Protein AF-A0A7J6T341-F1 (afdb_monomer)

Secondary structure (DSSP, 8-state):
---TTHHHHHHHHHHTT----EEEEE----SSSS-HHHHHHHHHHHHHT--EE-TTS-EE---EEEEEEEETTTTTEEEEEEEEE-HHHHHHHHTT-B-HHHHHH-TT-EEBPPPPTT--PPPPEETTEE-SEE-GGGGEEEE-----SS---S-----S--

Structure (mmCIF, N/CA/C/O ba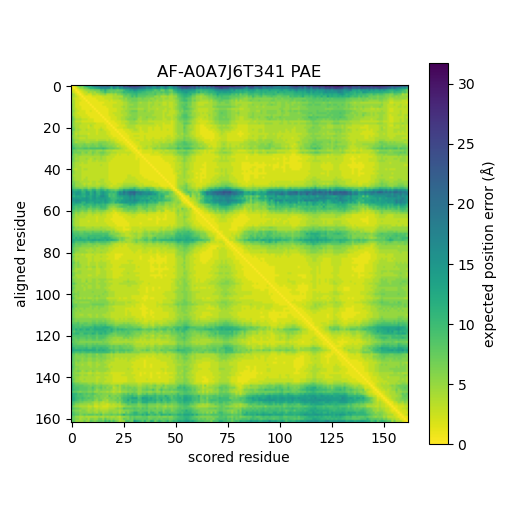ckbone):
data_AF-A0A7J6T341-F1
#
_entry.id   AF-A0A7J6T341-F1
#
loop_
_atom_site.group_PDB
_atom_site.id
_atom_site.type_symbol
_atom_site.label_atom_id
_atom_site.label_alt_id
_atom_site.label_comp_id
_atom_site.label_asym_id
_atom_site.label_entity_id
_atom_site.label_seq_id
_atom_site.pdbx_PDB_ins_code
_atom_site.Cartn_x
_atom_site.Cartn_y
_atom_site.Cartn_z
_atom_site.occupancy
_atom_site.B_iso_or_equiv
_atom_site.auth_seq_id
_atom_site.auth_comp_id
_atom_site.auth_asym_id
_atom_site.auth_atom_id
_atom_site.pdbx_PDB_model_num
ATOM 1 N N . MET A 1 1 ? -13.123 -8.511 -8.054 1.00 41.12 1 MET A N 1
ATOM 2 C CA . MET A 1 1 ? -13.299 -9.065 -9.412 1.00 41.12 1 MET A CA 1
ATOM 3 C C . MET A 1 1 ? -11.907 -9.214 -10.002 1.00 41.12 1 MET A C 1
ATOM 5 O O . MET A 1 1 ? -11.154 -8.255 -9.923 1.00 41.12 1 MET A O 1
ATOM 9 N N . VAL A 1 2 ? -11.514 -10.411 -10.439 1.00 62.75 2 VAL A N 1
ATOM 10 C CA . VAL A 1 2 ? -10.172 -10.654 -11.001 1.00 62.75 2 VAL A CA 1
ATOM 11 C C . VAL A 1 2 ? -10.205 -10.251 -12.472 1.00 62.75 2 VAL A C 1
ATOM 13 O O . VAL A 1 2 ? -11.113 -10.674 -13.184 1.00 62.75 2 VAL A O 1
ATOM 16 N N . ASP A 1 3 ? -9.269 -9.410 -12.911 1.00 76.56 3 ASP A N 1
ATOM 17 C CA . ASP A 1 3 ? -9.198 -8.967 -14.305 1.00 76.56 3 ASP A CA 1
ATOM 18 C C . ASP A 1 3 ? -8.944 -10.186 -15.228 1.00 76.56 3 ASP A C 1
ATOM 20 O O . ASP A 1 3 ? -7.945 -10.895 -15.055 1.00 76.56 3 ASP A O 1
ATOM 24 N N . PRO A 1 4 ? -9.840 -10.469 -16.196 1.00 82.06 4 PRO A N 1
ATOM 25 C CA . PRO A 1 4 ? -9.726 -11.632 -17.076 1.00 82.06 4 PRO A CA 1
ATOM 26 C C . PRO A 1 4 ? -8.481 -11.589 -17.976 1.00 82.06 4 PRO A C 1
ATOM 28 O O . PRO A 1 4 ? -8.058 -12.625 -18.494 1.00 82.06 4 PRO A O 1
ATOM 31 N N . ALA A 1 5 ? -7.868 -10.418 -18.168 1.00 87.06 5 ALA A N 1
ATOM 32 C CA . ALA A 1 5 ? -6.633 -10.273 -18.925 1.00 87.06 5 ALA A CA 1
ATOM 33 C C . ALA A 1 5 ? -5.395 -10.751 -18.152 1.00 87.06 5 ALA A C 1
ATOM 35 O O . ALA A 1 5 ? -4.375 -11.042 -18.784 1.00 87.06 5 ALA A O 1
ATOM 36 N N . LEU A 1 6 ? -5.465 -10.900 -16.822 1.00 84.69 6 LEU A N 1
ATOM 37 C CA . LEU A 1 6 ? -4.294 -11.217 -15.994 1.00 84.69 6 LEU A CA 1
ATOM 38 C C . LEU A 1 6 ? -3.607 -12.515 -16.410 1.00 84.69 6 LEU A C 1
ATOM 40 O O . LEU A 1 6 ? -2.385 -12.541 -16.491 1.00 84.69 6 LEU A O 1
ATOM 44 N N . ALA A 1 7 ? -4.360 -13.560 -16.763 1.00 86.69 7 ALA A N 1
ATOM 45 C CA . ALA A 1 7 ? -3.772 -14.821 -17.218 1.00 86.69 7 ALA A CA 1
ATOM 46 C C . ALA A 1 7 ? -2.955 -14.651 -18.513 1.00 86.69 7 ALA A C 1
ATOM 48 O O . ALA A 1 7 ? -1.887 -15.244 -18.673 1.00 86.69 7 ALA A O 1
ATOM 49 N N . LYS A 1 8 ? -3.434 -13.806 -19.437 1.00 92.38 8 LYS A N 1
ATOM 50 C CA . LYS A 1 8 ? -2.723 -13.501 -20.688 1.00 92.38 8 LYS A CA 1
ATOM 51 C C . LYS A 1 8 ? -1.479 -12.656 -20.419 1.00 92.38 8 LYS A C 1
ATOM 53 O O . LYS A 1 8 ? -0.428 -12.930 -20.992 1.00 92.38 8 LYS A O 1
ATOM 58 N N . ILE A 1 9 ? -1.587 -11.663 -19.537 1.00 91.44 9 ILE A N 1
ATOM 59 C CA . ILE A 1 9 ? -0.467 -10.799 -19.142 1.00 91.44 9 ILE A CA 1
ATOM 60 C C . ILE A 1 9 ? 0.616 -11.626 -18.440 1.00 91.44 9 ILE A C 1
ATOM 62 O O . ILE A 1 9 ? 1.785 -11.515 -18.797 1.00 91.44 9 ILE A O 1
ATOM 66 N N . ASP A 1 10 ? 0.240 -12.511 -17.515 1.00 88.19 10 ASP A N 1
ATOM 67 C CA . ASP A 1 10 ? 1.163 -13.393 -16.792 1.00 88.19 10 ASP A CA 1
ATOM 68 C C . ASP A 1 10 ? 1.926 -14.320 -17.750 1.00 88.19 10 ASP A C 1
ATOM 70 O O . ASP A 1 10 ? 3.139 -14.485 -17.610 1.00 88.19 10 ASP A O 1
ATOM 74 N N . ALA A 1 11 ? 1.264 -14.848 -18.786 1.00 91.19 11 ALA A N 1
ATOM 75 C CA . ALA A 1 11 ? 1.922 -15.652 -19.815 1.00 91.19 11 ALA A CA 1
ATOM 76 C C . ALA A 1 11 ? 2.958 -14.853 -20.629 1.00 91.19 11 ALA A C 1
ATOM 78 O O . ALA A 1 11 ? 4.022 -15.379 -20.966 1.00 91.19 11 ALA A O 1
ATOM 79 N N . VAL A 1 12 ? 2.674 -13.584 -20.945 1.00 93.81 12 VAL A N 1
ATOM 80 C CA . VAL A 1 12 ? 3.625 -12.698 -21.639 1.00 93.81 12 VAL A CA 1
ATOM 81 C C . VAL A 1 12 ? 4.793 -12.329 -20.723 1.00 93.81 12 VAL A C 1
ATOM 83 O O . VAL A 1 12 ? 5.944 -12.439 -21.142 1.00 93.81 12 VAL A O 1
ATOM 86 N N . MET A 1 13 ? 4.520 -11.949 -19.471 1.00 92.00 13 MET A N 1
ATOM 87 C CA . MET A 1 13 ? 5.553 -11.613 -18.484 1.00 92.00 13 MET A CA 1
ATOM 88 C C . MET A 1 13 ? 6.512 -12.784 -18.256 1.00 92.00 13 MET A C 1
ATOM 90 O O . MET A 1 13 ? 7.723 -12.588 -18.328 1.00 92.00 13 MET A O 1
ATOM 94 N N . ALA A 1 14 ? 5.988 -14.004 -18.093 1.00 90.25 14 ALA A N 1
ATOM 95 C CA . ALA A 1 14 ? 6.799 -15.205 -17.905 1.00 90.25 14 ALA A CA 1
ATOM 96 C C . ALA A 1 14 ? 7.763 -15.451 -19.079 1.00 90.25 14 ALA A C 1
ATOM 98 O O . ALA A 1 14 ? 8.934 -15.755 -18.862 1.00 90.25 14 ALA A O 1
ATOM 99 N N . LYS A 1 15 ? 7.311 -15.251 -20.327 1.00 94.44 15 LYS A N 1
ATOM 100 C CA . LYS A 1 15 ? 8.169 -15.376 -21.521 1.00 94.44 15 LYS A CA 1
ATOM 101 C C . LYS A 1 15 ? 9.264 -14.312 -21.596 1.00 94.44 15 LYS A C 1
ATOM 103 O O . LYS A 1 15 ? 10.308 -14.564 -22.189 1.00 94.44 15 LYS A O 1
ATOM 108 N N . LEU A 1 16 ? 9.026 -13.136 -21.020 1.00 93.88 16 LEU A N 1
ATOM 109 C CA . LEU A 1 16 ? 9.996 -12.043 -20.952 1.00 93.88 16 LEU A CA 1
ATOM 110 C C . LEU A 1 16 ? 10.897 -12.115 -19.707 1.00 93.88 16 LEU A C 1
ATOM 112 O O . LEU A 1 16 ? 11.754 -11.252 -19.539 1.00 93.88 16 LEU A O 1
ATOM 116 N N . GLY A 1 17 ? 10.711 -13.116 -18.836 1.00 91.81 17 GLY A N 1
ATOM 117 C CA . GLY A 1 17 ? 11.433 -13.220 -17.564 1.00 91.81 17 GLY A CA 1
ATOM 118 C C . GLY A 1 17 ? 11.058 -12.125 -16.561 1.00 91.81 17 GLY A C 1
ATOM 119 O O . GLY A 1 17 ? 11.873 -11.758 -15.719 1.00 91.81 17 GLY A O 1
ATOM 120 N N . LEU A 1 18 ? 9.848 -11.571 -16.673 1.00 91.56 18 LEU A N 1
ATOM 121 C CA . LEU A 1 18 ? 9.328 -10.520 -15.803 1.00 91.56 18 LEU A CA 1
ATOM 122 C C . LEU A 1 18 ? 8.365 -11.090 -14.765 1.00 91.56 18 LEU A C 1
ATOM 124 O O . LEU A 1 18 ? 7.702 -12.104 -14.986 1.00 91.56 18 LEU A O 1
ATOM 128 N N . GLU A 1 19 ? 8.235 -10.376 -13.653 1.00 87.94 19 GLU A N 1
ATOM 129 C CA . GLU A 1 19 ? 7.252 -10.654 -12.611 1.00 87.94 19 GLU A CA 1
ATOM 130 C C . GLU A 1 19 ? 6.515 -9.371 -12.212 1.00 87.94 19 GLU A C 1
ATOM 132 O O . GLU A 1 19 ? 7.001 -8.256 -12.418 1.00 87.94 19 GLU A O 1
ATOM 137 N N . ARG A 1 20 ? 5.321 -9.525 -11.635 1.00 88.44 20 ARG A N 1
ATOM 138 C CA . ARG A 1 20 ? 4.567 -8.401 -11.079 1.00 88.44 20 ARG A CA 1
ATOM 139 C C . ARG A 1 20 ? 5.163 -8.035 -9.724 1.00 88.44 20 ARG A C 1
ATOM 141 O O . ARG A 1 20 ? 5.019 -8.792 -8.772 1.00 88.44 20 ARG A O 1
ATOM 148 N N . VAL A 1 21 ? 5.804 -6.873 -9.655 1.00 91.00 21 VAL A N 1
ATOM 149 C CA . VAL A 1 21 ? 6.506 -6.393 -8.449 1.00 91.00 21 VAL A CA 1
ATOM 150 C C . VAL A 1 21 ? 5.712 -5.373 -7.637 1.00 91.00 21 VAL A C 1
ATOM 152 O O . VAL A 1 21 ? 6.128 -5.006 -6.548 1.00 91.00 21 VAL A O 1
ATOM 155 N N . GLY A 1 22 ? 4.588 -4.883 -8.154 1.00 93.69 22 GLY A N 1
ATOM 156 C CA . GLY A 1 22 ? 3.850 -3.817 -7.495 1.00 93.69 22 GLY A CA 1
ATOM 157 C C . GLY A 1 22 ? 2.694 -3.272 -8.317 1.00 93.69 22 GLY A C 1
ATOM 158 O O . GLY A 1 22 ? 2.387 -3.779 -9.403 1.00 93.69 22 GLY A O 1
ATOM 159 N N . CYS A 1 23 ? 2.086 -2.209 -7.805 1.00 94.56 23 CYS A N 1
ATOM 160 C CA . CYS A 1 23 ? 1.161 -1.355 -8.536 1.00 94.56 23 CYS A CA 1
ATOM 161 C C . CYS A 1 23 ? 1.593 0.111 -8.452 1.00 94.56 23 CYS A C 1
ATOM 163 O O . CYS A 1 23 ? 2.352 0.518 -7.573 1.00 94.56 23 CYS A O 1
ATOM 165 N N . ILE A 1 24 ? 1.107 0.900 -9.406 1.00 96.00 24 ILE A N 1
ATOM 166 C CA . ILE A 1 24 ? 1.274 2.347 -9.425 1.00 96.00 24 ILE A CA 1
ATOM 167 C C . ILE A 1 24 ? -0.097 2.989 -9.599 1.00 96.00 24 ILE A C 1
ATOM 169 O O . ILE A 1 24 ? -0.893 2.538 -10.425 1.00 96.00 24 ILE A O 1
ATOM 173 N N . MET A 1 25 ? -0.370 4.025 -8.819 1.00 95.62 25 MET A N 1
ATOM 174 C CA . MET A 1 25 ? -1.600 4.806 -8.889 1.00 95.62 25 MET A CA 1
ATOM 175 C C . MET A 1 25 ? -1.291 6.299 -8.843 1.00 95.62 25 MET A C 1
ATOM 177 O O . MET A 1 25 ? -0.232 6.721 -8.381 1.00 95.62 25 MET A O 1
ATOM 181 N N . THR A 1 26 ? -2.217 7.101 -9.350 1.00 95.38 26 THR A N 1
ATOM 182 C CA . THR A 1 26 ? -2.127 8.562 -9.328 1.00 95.38 26 THR A CA 1
ATOM 183 C C . THR A 1 26 ? -3.113 9.122 -8.320 1.00 95.38 26 THR A C 1
ATOM 185 O O . THR A 1 26 ? -4.246 8.649 -8.258 1.00 95.38 26 THR A O 1
ATOM 188 N N . SER A 1 27 ? -2.719 10.168 -7.603 1.00 93.94 27 SER A N 1
ATOM 189 C CA . SER A 1 27 ? -3.600 10.900 -6.696 1.00 93.94 27 SER A CA 1
ATOM 190 C C . SER A 1 27 ? -3.566 12.396 -6.990 1.00 93.94 27 SER A C 1
ATOM 192 O O . SER A 1 27 ? -2.554 12.933 -7.441 1.00 93.94 27 SER A O 1
ATOM 194 N N . LEU A 1 28 ? -4.670 13.077 -6.681 1.00 92.19 28 LEU A N 1
ATOM 195 C CA . LEU A 1 28 ? -4.682 14.529 -6.518 1.00 92.19 28 LEU A CA 1
ATOM 196 C C . LEU A 1 28 ? -3.864 14.939 -5.273 1.00 92.19 28 LEU A C 1
ATOM 198 O O . LEU A 1 28 ? -3.581 14.079 -4.426 1.00 92.19 28 LEU A O 1
ATOM 202 N N . PRO A 1 29 ? -3.477 16.225 -5.155 1.00 90.06 29 PRO A N 1
ATOM 203 C CA . PRO A 1 29 ? -2.849 16.752 -3.946 1.00 90.06 29 PRO A CA 1
ATOM 204 C C . PRO A 1 29 ? -3.713 16.487 -2.708 1.00 90.06 29 PRO A C 1
ATOM 206 O O . PRO A 1 29 ? -4.934 16.642 -2.750 1.00 90.06 29 PRO A O 1
ATOM 209 N N . ARG A 1 30 ? -3.066 16.040 -1.630 1.00 90.88 30 ARG A N 1
ATOM 210 C CA . ARG A 1 30 ? -3.683 15.683 -0.347 1.00 90.88 30 ARG A CA 1
ATOM 211 C C . ARG A 1 30 ? -2.636 15.708 0.767 1.00 90.88 30 ARG A C 1
ATOM 213 O O . ARG A 1 30 ? -1.441 15.554 0.494 1.00 90.88 30 ARG A O 1
ATOM 220 N N . ASP A 1 31 ? -3.110 15.870 1.993 1.00 89.62 31 ASP A N 1
ATOM 221 C CA . ASP A 1 31 ? -2.338 16.065 3.225 1.00 89.62 31 ASP A CA 1
ATOM 222 C C . ASP A 1 31 ? -1.875 14.765 3.903 1.00 89.62 31 ASP A C 1
ATOM 224 O O . ASP A 1 31 ? -1.065 14.813 4.821 1.00 89.62 31 ASP A O 1
ATOM 228 N N . TYR A 1 32 ? -2.319 13.606 3.416 1.00 91.00 32 TYR A N 1
ATOM 229 C CA . TYR A 1 32 ? -1.862 12.286 3.859 1.00 91.00 32 TYR A CA 1
ATOM 230 C C . TYR A 1 32 ? -1.044 11.561 2.776 1.00 91.00 32 TYR A C 1
ATOM 232 O O . TYR A 1 32 ? -1.165 11.819 1.570 1.00 91.00 32 TYR A O 1
ATOM 240 N N . GLU A 1 33 ? -0.176 10.636 3.186 1.00 89.06 33 GLU A N 1
ATOM 241 C CA . GLU A 1 33 ? 0.693 9.904 2.258 1.00 89.06 33 GLU A CA 1
ATOM 242 C C . GLU A 1 33 ? -0.096 8.830 1.492 1.00 89.06 33 GLU A C 1
ATOM 244 O O . GLU A 1 33 ? -0.259 8.919 0.266 1.00 89.06 33 GLU A O 1
ATOM 249 N N . MET A 1 34 ? -0.671 7.871 2.217 1.00 94.44 34 MET A N 1
ATOM 250 C CA . MET A 1 34 ? -1.554 6.825 1.699 1.00 94.44 34 MET A CA 1
ATOM 251 C C . MET A 1 34 ? -2.845 6.807 2.518 1.00 94.44 34 MET A C 1
ATOM 253 O O . MET A 1 34 ? -2.801 6.834 3.743 1.00 94.44 34 MET A O 1
ATOM 257 N N . SER A 1 35 ? -4.002 6.780 1.852 1.00 95.94 35 SER A N 1
ATOM 258 C CA . SER A 1 35 ? -5.270 6.631 2.572 1.00 95.94 35 SER A CA 1
ATOM 259 C C . SER A 1 35 ? -5.371 5.246 3.200 1.00 95.94 35 SER A C 1
ATOM 261 O O . SER A 1 35 ? -4.863 4.259 2.667 1.00 95.94 35 SER A O 1
ATOM 263 N N . SER A 1 36 ? -6.118 5.143 4.287 1.00 97.00 36 SER A N 1
ATOM 264 C CA . SER A 1 36 ? -6.445 3.879 4.943 1.00 97.00 36 SER A CA 1
ATOM 265 C C . SER A 1 36 ? -7.109 2.865 3.988 1.00 97.00 36 SER A C 1
ATOM 267 O O . SER A 1 36 ? -6.788 1.677 4.021 1.00 97.00 36 SER A O 1
ATOM 269 N N . GLY A 1 37 ? -7.960 3.314 3.059 1.00 96.31 37 GLY A N 1
ATOM 270 C CA . GLY A 1 37 ? -8.534 2.465 2.008 1.00 96.31 37 GLY A CA 1
ATOM 271 C C . GLY A 1 37 ? -7.495 1.934 1.009 1.00 96.31 37 GLY A C 1
ATOM 272 O O . GLY A 1 37 ? -7.511 0.748 0.668 1.00 96.31 37 GLY A O 1
ATOM 273 N N . GLU A 1 38 ? -6.567 2.784 0.561 1.00 96.31 38 GLU A N 1
ATOM 274 C CA . GLU A 1 38 ? -5.445 2.371 -0.297 1.00 96.31 38 GLU A CA 1
ATOM 275 C C . GLU A 1 38 ? -4.496 1.416 0.432 1.00 96.31 38 GLU A C 1
ATOM 277 O O . GLU A 1 38 ? -4.041 0.448 -0.174 1.00 96.31 38 GLU A O 1
ATOM 282 N N . LEU A 1 39 ? -4.251 1.635 1.728 1.00 97.00 39 LEU A N 1
ATOM 283 C CA . LEU A 1 39 ? -3.477 0.740 2.586 1.00 97.00 39 LEU A CA 1
ATOM 284 C C . LEU A 1 39 ? -4.106 -0.658 2.622 1.00 97.00 39 LEU A C 1
ATOM 286 O O . LEU A 1 39 ? -3.422 -1.638 2.329 1.00 97.00 39 LEU A O 1
ATOM 290 N N . LEU A 1 40 ? -5.410 -0.769 2.908 1.00 96.94 40 LEU A N 1
ATOM 291 C CA . LEU A 1 40 ? -6.086 -2.072 2.932 1.00 96.94 40 LEU A CA 1
ATOM 292 C C . LEU A 1 40 ? -6.098 -2.739 1.549 1.00 96.94 40 LEU A C 1
ATOM 294 O O . LEU A 1 40 ? -5.938 -3.958 1.438 1.00 96.94 40 LEU A O 1
ATOM 298 N N . ALA A 1 41 ? -6.254 -1.959 0.476 1.00 95.19 41 ALA A N 1
ATOM 299 C CA . ALA A 1 41 ? -6.149 -2.474 -0.885 1.00 95.19 41 ALA A CA 1
ATOM 300 C C . ALA A 1 41 ? -4.728 -2.978 -1.200 1.00 95.19 41 ALA A C 1
ATOM 302 O O . ALA A 1 41 ? -4.579 -4.045 -1.801 1.00 95.19 41 ALA A O 1
ATOM 303 N N . SER A 1 42 ? -3.697 -2.250 -0.762 1.00 95.56 42 SER A N 1
ATOM 304 C CA . SER A 1 42 ? -2.287 -2.620 -0.899 1.00 95.56 42 SER A CA 1
ATOM 305 C C . SER A 1 42 ? -1.978 -3.908 -0.140 1.00 95.56 42 SER A C 1
ATOM 307 O O . SER A 1 42 ? -1.475 -4.847 -0.751 1.00 95.56 42 SER A O 1
ATOM 309 N N . ALA A 1 43 ? -2.362 -4.004 1.137 1.00 95.62 43 ALA A N 1
ATOM 310 C CA . ALA A 1 43 ? -2.181 -5.204 1.957 1.00 95.62 43 ALA A CA 1
ATOM 311 C C . ALA A 1 43 ? -2.848 -6.432 1.313 1.00 95.62 43 ALA A C 1
ATOM 313 O O . ALA A 1 43 ? -2.257 -7.506 1.204 1.00 95.62 43 ALA A O 1
ATOM 314 N N . ARG A 1 44 ? -4.062 -6.266 0.771 1.00 94.19 44 ARG A N 1
ATOM 315 C CA . ARG A 1 44 ? -4.752 -7.340 0.044 1.00 94.19 44 ARG A CA 1
ATOM 316 C C . ARG A 1 44 ? -3.986 -7.796 -1.199 1.00 94.19 44 ARG A C 1
ATOM 318 O O . ARG A 1 44 ? -3.955 -8.992 -1.490 1.00 94.19 44 ARG A O 1
ATOM 325 N N . LEU A 1 45 ? -3.418 -6.861 -1.962 1.00 92.62 45 LEU A N 1
ATOM 326 C CA . LEU A 1 45 ? -2.624 -7.173 -3.153 1.00 92.62 45 LEU A CA 1
ATOM 327 C C . LEU A 1 45 ? -1.298 -7.840 -2.792 1.00 92.62 45 LEU A C 1
ATOM 329 O O . LEU A 1 45 ? -0.925 -8.810 -3.452 1.00 92.62 45 LEU A O 1
ATOM 333 N N . GLN A 1 46 ? -0.623 -7.357 -1.747 1.00 92.94 46 GLN A N 1
ATOM 334 C CA . GLN A 1 46 ? 0.606 -7.956 -1.242 1.00 92.94 46 GLN A CA 1
ATOM 335 C C . GLN A 1 46 ? 0.379 -9.409 -0.843 1.00 92.94 46 GLN A C 1
ATOM 337 O O . GLN A 1 46 ? 1.120 -10.273 -1.321 1.00 92.94 46 GLN A O 1
ATOM 342 N N . LYS A 1 47 ? -0.706 -9.684 -0.111 1.00 90.25 47 LYS A N 1
ATOM 343 C CA . LYS A 1 47 ? -1.073 -11.039 0.294 1.00 90.25 47 LYS A CA 1
ATOM 344 C C . LYS A 1 47 ? -1.434 -11.938 -0.885 1.00 90.25 47 LYS A C 1
ATOM 346 O O . LYS A 1 47 ? -0.997 -13.080 -0.973 1.00 90.25 47 LYS A O 1
ATOM 351 N N . LEU A 1 48 ? -2.218 -11.425 -1.835 1.00 88.06 48 LEU A N 1
ATOM 352 C CA . LEU A 1 48 ? -2.632 -12.180 -3.024 1.00 88.06 48 LEU A CA 1
ATOM 353 C C . LEU A 1 48 ? -1.446 -12.578 -3.920 1.00 88.06 48 LEU A C 1
ATOM 355 O O . LEU A 1 48 ? -1.519 -13.566 -4.652 1.00 88.06 48 LEU A O 1
ATOM 359 N N . LEU A 1 49 ? -0.381 -11.778 -3.914 1.00 85.56 49 LEU A N 1
ATOM 360 C CA . LEU A 1 49 ? 0.790 -11.938 -4.778 1.00 85.56 49 LEU A CA 1
ATOM 361 C C . LEU A 1 49 ? 2.030 -12.409 -4.011 1.00 85.56 49 LEU A C 1
ATOM 363 O O . LEU A 1 49 ? 3.142 -12.379 -4.541 1.00 85.56 49 LEU A O 1
ATOM 367 N N . GLU A 1 50 ? 1.827 -12.894 -2.793 1.00 84.44 50 GLU A N 1
ATOM 368 C CA . GLU A 1 50 ? 2.827 -13.550 -1.975 1.00 84.44 50 GLU A CA 1
ATOM 369 C C . GLU A 1 50 ? 3.260 -14.865 -2.649 1.00 84.44 50 GLU A C 1
ATOM 371 O O . GLU A 1 50 ? 2.512 -15.836 -2.730 1.00 84.44 50 GLU A O 1
ATOM 376 N N . ARG A 1 51 ? 4.458 -14.870 -3.245 1.00 69.69 51 ARG A N 1
ATOM 377 C CA . ARG A 1 51 ? 4.958 -15.998 -4.060 1.00 69.69 51 ARG A CA 1
ATOM 378 C C . ARG A 1 51 ? 6.273 -16.585 -3.567 1.00 69.69 51 ARG A C 1
ATOM 380 O O . ARG A 1 51 ? 6.727 -17.580 -4.126 1.00 69.69 51 ARG A O 1
ATOM 387 N N . ARG A 1 52 ? 6.936 -15.947 -2.601 1.00 65.75 52 ARG A N 1
ATOM 388 C CA . ARG A 1 52 ? 8.279 -16.340 -2.169 1.00 65.75 52 ARG A CA 1
ATOM 389 C C . ARG A 1 52 ? 8.273 -16.688 -0.695 1.00 65.75 52 ARG A C 1
ATOM 391 O O . ARG A 1 52 ? 7.914 -15.860 0.136 1.00 65.75 52 ARG A O 1
ATOM 398 N N . GLU A 1 53 ? 8.744 -17.889 -0.401 1.00 65.19 53 GLU A N 1
ATOM 399 C CA . GLU A 1 53 ? 9.180 -18.241 0.940 1.00 65.19 53 GLU A CA 1
ATOM 400 C C . GLU A 1 53 ? 10.459 -17.454 1.238 1.00 65.19 53 GLU A C 1
ATOM 402 O O . GLU A 1 53 ? 11.438 -17.473 0.482 1.00 65.19 53 GLU A O 1
ATOM 407 N N . HIS A 1 54 ? 10.425 -16.691 2.323 1.00 71.06 54 HIS A N 1
ATOM 408 C CA . HIS A 1 54 ? 11.612 -16.132 2.937 1.00 71.06 54 HIS A CA 1
ATOM 409 C C . HIS A 1 54 ? 12.540 -17.268 3.390 1.00 71.06 54 HIS A C 1
ATOM 411 O O . HIS A 1 54 ? 12.100 -18.398 3.591 1.00 71.06 54 HIS A O 1
ATOM 417 N N . TYR A 1 55 ? 13.821 -16.983 3.645 1.00 69.00 55 TYR A N 1
ATOM 418 C CA . TYR A 1 55 ? 14.750 -18.009 4.148 1.00 69.00 55 TYR A CA 1
ATOM 419 C C . TYR A 1 55 ? 14.329 -18.590 5.512 1.00 69.00 55 TYR A C 1
ATOM 421 O O . TYR A 1 55 ? 14.832 -19.630 5.924 1.00 69.00 55 TYR A O 1
ATOM 429 N N . THR A 1 56 ? 13.414 -17.919 6.218 1.00 74.06 56 THR A N 1
ATOM 430 C CA . THR A 1 56 ? 12.803 -18.380 7.471 1.00 74.06 56 THR A CA 1
ATOM 431 C C . THR A 1 56 ? 11.631 -19.347 7.261 1.00 74.06 56 THR A C 1
ATOM 433 O O . THR A 1 56 ? 11.056 -19.801 8.244 1.00 74.06 56 THR A O 1
ATOM 436 N N . GLY A 1 57 ? 11.251 -19.646 6.015 1.00 75.50 57 GLY A N 1
ATOM 437 C CA . GLY A 1 57 ? 10.105 -20.494 5.668 1.00 75.50 57 GLY A CA 1
ATOM 438 C C . GLY A 1 57 ? 8.751 -19.780 5.724 1.00 75.50 57 GLY A C 1
ATOM 439 O O . GLY A 1 57 ? 7.742 -20.355 5.329 1.00 75.50 57 GLY A O 1
ATOM 440 N N . TYR A 1 58 ? 8.716 -18.524 6.174 1.00 76.31 58 TYR A N 1
ATOM 441 C CA . TYR A 1 58 ? 7.503 -17.713 6.130 1.00 76.31 58 TYR A CA 1
ATOM 442 C C . TYR A 1 58 ? 7.320 -17.121 4.735 1.00 76.31 58 TYR A C 1
ATOM 444 O O . TYR A 1 58 ? 8.289 -16.607 4.161 1.00 76.31 58 TYR A O 1
ATOM 452 N N . PRO A 1 59 ? 6.110 -17.174 4.169 1.00 78.56 59 PRO A N 1
ATOM 453 C CA . PRO A 1 59 ? 5.839 -16.436 2.957 1.00 78.56 59 PRO A CA 1
ATOM 454 C C . PRO A 1 59 ? 5.899 -14.937 3.307 1.00 78.56 59 PRO A C 1
ATOM 456 O O . PRO A 1 59 ? 5.483 -14.530 4.391 1.00 78.56 59 PRO A O 1
ATOM 459 N N . VAL A 1 60 ? 6.555 -14.151 2.450 1.00 81.06 60 VAL A N 1
ATOM 460 C CA . VAL A 1 60 ? 6.629 -12.689 2.586 1.00 81.06 60 VAL A CA 1
ATOM 461 C C . VAL A 1 60 ? 6.449 -12.042 1.223 1.00 81.06 60 VAL A C 1
ATOM 463 O O . VAL A 1 60 ? 7.018 -12.484 0.212 1.00 81.06 60 VAL A O 1
ATOM 466 N N . SER A 1 61 ? 5.667 -10.968 1.179 1.00 87.88 61 SER A N 1
ATOM 467 C CA . SER A 1 61 ? 5.445 -10.229 -0.055 1.00 87.88 61 SER A CA 1
ATOM 468 C C . SER A 1 61 ? 6.589 -9.258 -0.342 1.00 87.88 61 SER A C 1
ATOM 470 O O . SER A 1 61 ? 7.138 -8.608 0.542 1.00 87.88 61 SER A O 1
ATOM 472 N N . LYS A 1 62 ? 6.949 -9.129 -1.622 1.00 88.38 62 LYS A N 1
ATOM 473 C CA . LYS A 1 62 ? 7.845 -8.068 -2.126 1.00 88.38 62 LYS A CA 1
ATOM 474 C C . LYS A 1 62 ? 7.085 -7.021 -2.932 1.00 88.38 62 LYS A C 1
ATOM 476 O O . LYS A 1 62 ? 7.691 -6.245 -3.667 1.00 88.38 62 LYS A O 1
ATOM 481 N N . PHE A 1 63 ? 5.760 -7.076 -2.875 1.00 93.38 63 PHE A N 1
ATOM 482 C CA . PHE A 1 63 ? 4.909 -6.224 -3.675 1.00 93.38 63 PHE A CA 1
ATOM 483 C C . PHE A 1 63 ? 4.898 -4.810 -3.089 1.00 93.38 63 PHE A C 1
ATOM 485 O O . PHE A 1 63 ? 4.662 -4.635 -1.895 1.00 93.38 63 PHE A O 1
ATOM 492 N N . VAL A 1 64 ? 5.169 -3.818 -3.936 1.00 95.62 64 VAL A N 1
ATOM 493 C CA . VAL A 1 64 ? 5.204 -2.399 -3.557 1.00 95.62 64 VAL A CA 1
ATOM 494 C C . VAL A 1 64 ? 4.050 -1.625 -4.182 1.00 95.62 64 VAL A C 1
ATOM 496 O O . VAL A 1 64 ? 3.603 -1.928 -5.290 1.00 95.62 64 VAL A O 1
ATOM 499 N N . THR A 1 65 ? 3.612 -0.576 -3.502 1.00 97.25 65 THR A N 1
ATOM 500 C CA . THR A 1 65 ? 2.598 0.351 -3.996 1.00 97.25 65 THR A CA 1
ATOM 501 C C . THR A 1 65 ? 3.223 1.725 -4.180 1.00 97.25 65 THR A C 1
ATOM 503 O O . THR A 1 65 ? 3.695 2.338 -3.226 1.00 97.25 65 THR A O 1
ATOM 506 N N . ALA A 1 66 ? 3.233 2.216 -5.418 1.00 97.06 66 ALA A N 1
ATOM 507 C CA . ALA A 1 66 ? 3.709 3.550 -5.757 1.00 97.06 66 ALA A CA 1
ATOM 508 C C . ALA A 1 66 ? 2.531 4.509 -5.970 1.00 97.06 66 ALA A C 1
ATOM 510 O O . ALA A 1 66 ? 1.611 4.219 -6.737 1.00 97.06 66 ALA A O 1
ATOM 511 N N . ILE A 1 67 ? 2.580 5.673 -5.332 1.00 96.00 67 ILE A N 1
ATOM 512 C CA . ILE A 1 67 ? 1.608 6.752 -5.501 1.00 96.00 67 ILE A CA 1
ATOM 513 C C . ILE A 1 67 ? 2.322 7.935 -6.140 1.00 96.00 67 ILE A C 1
ATOM 515 O O . ILE A 1 67 ? 3.306 8.438 -5.602 1.00 96.00 67 ILE A O 1
ATOM 519 N N . VAL A 1 68 ? 1.816 8.384 -7.284 1.00 95.44 68 VAL A N 1
ATOM 520 C CA . VAL A 1 68 ? 2.294 9.591 -7.961 1.00 95.44 68 VAL A CA 1
ATOM 521 C C . VAL A 1 68 ? 1.317 10.725 -7.681 1.00 95.44 68 VAL A C 1
ATOM 523 O O . VAL A 1 68 ? 0.143 10.629 -8.047 1.00 95.44 68 VAL A O 1
ATOM 526 N N . LYS A 1 69 ? 1.791 11.801 -7.048 1.00 93.81 69 LYS A N 1
ATOM 527 C CA . LYS A 1 69 ? 0.993 13.004 -6.765 1.00 93.81 69 LYS A CA 1
ATOM 528 C C . LYS A 1 69 ? 1.747 14.281 -7.155 1.00 93.81 69 LYS A C 1
ATOM 530 O O . LYS A 1 69 ? 2.975 14.255 -7.219 1.00 93.81 69 LYS A O 1
ATOM 535 N N . PRO A 1 70 ? 1.059 15.398 -7.440 1.00 93.75 70 PRO A N 1
ATOM 536 C CA . PRO A 1 70 ? 1.725 16.678 -7.660 1.00 93.75 70 PRO A CA 1
ATOM 537 C C . PRO A 1 70 ? 2.362 17.169 -6.355 1.00 93.75 70 PRO A C 1
ATOM 539 O O . PRO A 1 70 ? 1.708 17.162 -5.313 1.00 93.75 70 PRO A O 1
ATOM 542 N N . ASN A 1 71 ? 3.616 17.613 -6.412 1.00 90.06 71 ASN A N 1
ATOM 543 C CA . ASN A 1 71 ? 4.304 18.241 -5.290 1.00 90.06 71 ASN A CA 1
ATOM 544 C C . ASN A 1 71 ? 4.103 19.763 -5.350 1.00 90.06 71 ASN A C 1
ATOM 546 O O . ASN A 1 71 ? 4.562 20.424 -6.286 1.00 90.06 71 ASN A O 1
ATOM 550 N N . GLU A 1 72 ? 3.411 20.314 -4.353 1.00 87.62 72 GLU A N 1
ATOM 551 C CA . GLU A 1 72 ? 3.077 21.742 -4.288 1.00 87.62 72 GLU A CA 1
ATOM 552 C C . GLU A 1 72 ? 4.317 22.632 -4.113 1.00 87.62 72 GLU A C 1
ATOM 554 O O . GLU A 1 72 ? 4.416 23.681 -4.750 1.00 87.62 72 GLU A O 1
ATOM 559 N N . GLU A 1 73 ? 5.318 22.178 -3.354 1.00 88.06 73 GLU A N 1
ATOM 560 C CA . GLU A 1 73 ? 6.590 22.891 -3.160 1.00 88.06 73 GLU A CA 1
ATOM 561 C C . GLU A 1 73 ? 7.411 22.981 -4.457 1.00 88.06 73 GLU A C 1
ATOM 563 O O . GLU A 1 73 ? 8.156 23.937 -4.676 1.00 88.06 73 GLU A O 1
ATOM 568 N N . LYS A 1 74 ? 7.249 22.004 -5.357 1.00 88.44 74 LYS A N 1
ATOM 569 C CA . LYS A 1 74 ? 7.926 21.918 -6.661 1.00 88.44 74 LYS A CA 1
ATOM 570 C C . LYS A 1 74 ? 7.015 22.325 -7.821 1.00 88.44 74 LYS A C 1
ATOM 572 O O . LYS A 1 74 ? 7.133 21.772 -8.913 1.00 88.44 74 LYS A O 1
ATOM 577 N N . GLN A 1 75 ? 6.116 23.289 -7.610 1.00 89.75 75 GLN A N 1
ATOM 578 C CA . GLN A 1 75 ? 5.246 23.852 -8.658 1.00 89.75 75 GLN A CA 1
ATOM 579 C C . GLN A 1 75 ? 4.388 22.796 -9.385 1.00 89.75 75 GLN A C 1
ATOM 581 O O . GLN A 1 75 ? 4.180 22.866 -10.596 1.00 89.75 75 GLN A O 1
ATOM 586 N N . GLY A 1 76 ? 3.912 21.783 -8.659 1.00 89.19 76 GLY A N 1
ATOM 587 C CA . GLY A 1 76 ? 3.077 20.714 -9.206 1.00 89.19 76 GLY A CA 1
ATOM 588 C C . GLY A 1 76 ? 3.841 19.642 -9.987 1.00 89.19 76 GLY A C 1
ATOM 589 O O . GLY A 1 76 ? 3.213 18.825 -10.661 1.00 89.19 76 GLY A O 1
ATOM 590 N N . GLN A 1 77 ? 5.178 19.608 -9.913 1.00 91.69 77 GLN A N 1
ATOM 591 C CA . GLN A 1 77 ? 5.952 18.506 -10.489 1.00 91.69 77 GLN A CA 1
ATOM 592 C C . GLN A 1 77 ? 5.532 17.162 -9.870 1.00 91.69 77 GLN A C 1
ATOM 594 O O . GLN A 1 77 ? 5.258 17.104 -8.670 1.00 91.69 77 GLN A O 1
ATOM 599 N N . PRO A 1 78 ? 5.483 16.074 -10.659 1.00 92.38 78 PRO A N 1
ATOM 600 C CA . PRO A 1 78 ? 5.091 14.771 -10.146 1.00 92.38 78 PRO A CA 1
ATOM 601 C C . PRO A 1 78 ? 6.136 14.249 -9.160 1.00 92.38 78 PRO A C 1
ATOM 603 O O . PRO A 1 78 ? 7.320 14.140 -9.480 1.00 92.38 78 PRO A O 1
ATOM 606 N N . GLU A 1 79 ? 5.674 13.878 -7.977 1.00 92.62 79 GLU A N 1
ATOM 607 C CA . GLU A 1 79 ? 6.446 13.199 -6.951 1.00 92.62 79 GLU A CA 1
ATOM 608 C C . GLU A 1 79 ? 5.922 11.780 -6.782 1.00 92.62 79 GLU A C 1
ATOM 610 O O . GLU A 1 79 ? 4.713 11.541 -6.762 1.00 92.62 79 GLU A O 1
ATOM 615 N N . THR A 1 80 ? 6.853 10.832 -6.705 1.00 94.06 80 THR A N 1
ATOM 616 C CA . THR A 1 80 ? 6.545 9.422 -6.475 1.00 94.06 80 THR A CA 1
ATOM 617 C C . THR A 1 80 ? 6.838 9.105 -5.022 1.00 94.06 80 THR A C 1
ATOM 619 O O . THR A 1 80 ? 7.911 9.419 -4.524 1.00 94.06 80 THR A O 1
ATOM 622 N N . MET A 1 81 ? 5.882 8.480 -4.349 1.00 93.75 81 MET A N 1
ATOM 623 C CA . MET A 1 81 ? 6.063 7.916 -3.018 1.00 93.75 81 MET A CA 1
ATOM 624 C C . MET A 1 81 ? 5.843 6.414 -3.117 1.00 93.75 81 MET A C 1
ATOM 626 O O . MET A 1 81 ? 4.866 5.983 -3.732 1.00 93.75 81 MET A O 1
ATOM 630 N N . VAL A 1 82 ? 6.732 5.618 -2.533 1.00 96.94 82 VAL A N 1
ATOM 631 C CA . VAL A 1 82 ? 6.639 4.157 -2.593 1.00 96.94 82 VAL A CA 1
ATOM 632 C C . VAL A 1 82 ? 6.490 3.593 -1.190 1.00 96.94 82 VAL A C 1
ATOM 634 O O . VAL A 1 82 ? 7.242 3.932 -0.278 1.00 96.94 82 VAL A O 1
ATOM 637 N N . TRP A 1 83 ? 5.501 2.721 -1.042 1.00 97.06 83 TRP A N 1
ATOM 638 C CA . TRP A 1 83 ? 5.059 2.172 0.228 1.00 97.06 83 TRP A CA 1
ATOM 639 C C . TRP A 1 83 ? 4.858 0.664 0.132 1.00 97.06 83 TRP A C 1
ATOM 641 O O . TRP A 1 83 ? 4.577 0.113 -0.935 1.00 97.06 83 TRP A O 1
ATOM 651 N N . MET A 1 84 ? 4.958 0.007 1.276 1.00 96.94 84 MET A N 1
ATOM 652 C CA . MET A 1 84 ? 4.463 -1.342 1.522 1.00 96.94 84 MET A CA 1
ATOM 653 C C . MET A 1 84 ? 3.505 -1.277 2.710 1.00 96.94 84 MET A C 1
ATOM 655 O O . MET A 1 84 ? 3.736 -0.486 3.628 1.00 96.94 84 MET A O 1
ATOM 659 N N . ALA A 1 85 ? 2.448 -2.094 2.715 1.00 96.62 85 ALA A N 1
ATOM 660 C CA . ALA A 1 85 ? 1.765 -2.358 3.975 1.00 96.62 85 ALA A CA 1
ATOM 661 C C . ALA A 1 85 ? 2.670 -3.261 4.819 1.00 96.62 85 ALA A C 1
ATOM 663 O O . ALA A 1 85 ? 3.438 -4.065 4.280 1.00 96.62 85 ALA A O 1
ATOM 664 N N . SER A 1 86 ? 2.623 -3.081 6.133 1.00 95.75 86 SER A N 1
ATOM 665 C CA . SER A 1 86 ? 3.370 -3.918 7.061 1.00 95.75 86 SER A CA 1
ATOM 666 C C . SER A 1 86 ? 2.789 -5.333 7.124 1.00 95.75 86 SER A C 1
ATOM 668 O O . SER A 1 86 ? 1.593 -5.541 6.908 1.00 95.75 86 SER A O 1
ATOM 670 N N . ASP A 1 87 ? 3.613 -6.299 7.530 1.00 92.75 87 ASP A N 1
ATOM 671 C CA . ASP A 1 87 ? 3.160 -7.673 7.792 1.00 92.75 87 ASP A CA 1
ATOM 672 C C . ASP A 1 87 ? 2.019 -7.704 8.829 1.00 92.75 87 ASP A C 1
ATOM 674 O O . ASP A 1 87 ? 1.114 -8.535 8.760 1.00 92.75 87 ASP A O 1
ATOM 678 N N . GLN A 1 88 ? 2.018 -6.752 9.772 1.00 94.06 88 GLN A N 1
ATOM 679 C CA . GLN A 1 88 ? 0.932 -6.574 10.734 1.00 94.06 88 GLN A CA 1
ATOM 680 C C . GLN A 1 88 ? -0.372 -6.154 10.047 1.00 94.06 88 GLN A C 1
ATOM 682 O O . GLN A 1 88 ? -1.425 -6.692 10.378 1.00 94.06 88 GLN A O 1
ATOM 687 N N . ALA A 1 89 ? -0.319 -5.238 9.078 1.00 95.56 89 ALA A N 1
ATOM 688 C CA . ALA A 1 89 ? -1.491 -4.836 8.306 1.00 95.56 89 ALA A CA 1
ATOM 689 C C . ALA A 1 89 ? -2.082 -6.023 7.535 1.00 95.56 89 ALA A C 1
ATOM 691 O O . ALA A 1 89 ? -3.297 -6.218 7.534 1.00 95.56 89 ALA A O 1
ATOM 692 N N . GLU A 1 90 ? -1.221 -6.833 6.911 1.00 94.12 90 GLU A N 1
ATOM 693 C CA . GLU A 1 90 ? -1.632 -8.048 6.206 1.00 94.12 90 GLU A CA 1
ATOM 694 C C . GLU A 1 90 ? -2.282 -9.063 7.152 1.00 94.12 90 GLU A C 1
ATOM 696 O O . GLU A 1 90 ? -3.368 -9.560 6.850 1.00 94.12 90 GLU A O 1
ATOM 701 N N . GLY A 1 91 ? -1.667 -9.326 8.310 1.00 92.50 91 GLY A N 1
ATOM 702 C CA . GLY A 1 91 ? -2.205 -10.238 9.321 1.00 92.50 91 GLY A CA 1
ATOM 703 C C . GLY A 1 91 ? -3.558 -9.776 9.865 1.00 92.50 91 GLY A C 1
ATOM 704 O O . GLY A 1 91 ? -4.532 -10.522 9.822 1.00 92.50 91 GLY A O 1
ATOM 705 N N . MET A 1 92 ? -3.662 -8.509 10.279 1.00 95.44 92 MET A N 1
ATOM 706 C CA . MET A 1 92 ? -4.917 -7.929 10.773 1.00 95.44 92 MET A CA 1
ATOM 707 C C . MET A 1 92 ? -6.025 -7.953 9.709 1.00 95.44 92 MET A C 1
ATOM 709 O O . MET A 1 92 ? -7.191 -8.187 10.030 1.00 95.44 92 MET A O 1
ATOM 713 N N . LEU A 1 93 ? -5.680 -7.732 8.435 1.00 94.88 93 LEU A N 1
ATOM 714 C CA . LEU A 1 93 ? -6.633 -7.816 7.331 1.00 94.88 93 LEU A CA 1
ATOM 715 C C . LEU A 1 93 ? -7.082 -9.260 7.078 1.00 94.88 93 LEU A C 1
ATOM 717 O O . LEU A 1 93 ? -8.268 -9.489 6.837 1.00 94.88 93 LEU A O 1
ATOM 721 N N . GLN A 1 94 ? -6.158 -10.221 7.130 1.00 92.38 94 GLN A N 1
ATOM 722 C CA . GLN A 1 94 ? -6.440 -11.646 6.951 1.00 92.38 94 GLN A CA 1
ATOM 723 C C . GLN A 1 94 ? -7.358 -12.188 8.053 1.00 92.38 94 GLN A C 1
ATOM 725 O O . GLN A 1 94 ? -8.296 -12.926 7.751 1.00 92.38 94 GLN A O 1
ATOM 730 N N . ASP A 1 95 ? -7.130 -11.764 9.293 1.00 92.94 95 ASP A N 1
ATOM 731 C CA . ASP A 1 95 ? -7.944 -12.125 10.458 1.00 92.94 95 ASP A CA 1
ATOM 732 C C . ASP A 1 95 ? -9.254 -11.310 10.534 1.00 92.94 95 ASP A C 1
ATOM 734 O O . ASP A 1 95 ? -10.103 -11.523 11.402 1.00 92.94 95 ASP A O 1
ATOM 738 N N . GLY A 1 96 ? -9.453 -10.381 9.593 1.00 94.12 96 GLY A N 1
ATOM 739 C CA . GLY A 1 96 ? -10.685 -9.623 9.434 1.00 94.12 96 GLY A CA 1
ATOM 740 C C . GLY A 1 96 ? -10.922 -8.588 10.529 1.00 94.12 96 GLY A C 1
ATOM 741 O O . GLY A 1 96 ? -12.076 -8.327 10.841 1.00 94.12 96 GLY A O 1
ATOM 742 N N . LEU A 1 97 ? -9.881 -7.999 11.126 1.00 96.06 97 LEU A N 1
ATOM 743 C CA . LEU A 1 97 ? -10.016 -7.040 12.237 1.00 96.06 97 LEU A CA 1
ATOM 744 C C . LEU A 1 97 ? -10.563 -5.671 11.806 1.00 96.06 97 LEU A C 1
ATOM 746 O O . LEU A 1 97 ? -11.076 -4.923 12.635 1.00 96.06 97 LEU A O 1
ATOM 750 N N . PHE A 1 98 ? -10.454 -5.325 10.525 1.00 97.06 98 PHE A N 1
ATOM 751 C CA . PHE A 1 98 ? -10.847 -4.012 10.022 1.00 97.06 98 PHE A CA 1
ATOM 752 C C . PHE A 1 98 ? -12.324 -3.946 9.628 1.00 97.06 98 PHE A C 1
ATOM 754 O O . PHE A 1 98 ? -12.841 -4.825 8.934 1.00 97.06 98 PHE A O 1
ATOM 761 N N . ASP A 1 99 ? -12.980 -2.833 9.953 1.00 97.25 99 ASP A N 1
ATOM 762 C CA . ASP A 1 99 ? -14.191 -2.408 9.258 1.00 97.25 99 ASP A CA 1
ATOM 763 C C . ASP A 1 99 ? -13.778 -1.831 7.899 1.00 97.25 99 ASP A C 1
ATOM 765 O O . ASP A 1 99 ? -13.483 -0.643 7.753 1.00 97.25 99 ASP A O 1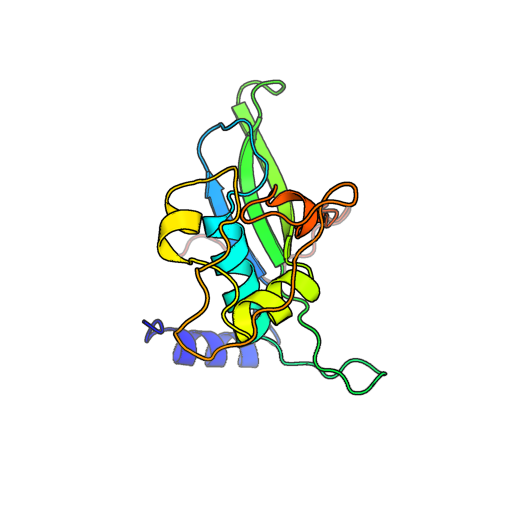
ATOM 769 N N . VAL A 1 100 ? -13.710 -2.701 6.890 1.00 95.50 100 VAL A N 1
ATOM 770 C CA . VAL A 1 100 ? -13.238 -2.350 5.541 1.00 95.50 100 VAL A CA 1
ATOM 771 C C . VAL A 1 100 ? -14.078 -1.235 4.911 1.00 95.50 100 VAL A C 1
ATOM 773 O O . VAL A 1 100 ? -13.544 -0.434 4.146 1.00 95.50 100 VAL A O 1
ATOM 776 N N . LYS A 1 101 ? -15.381 -1.164 5.223 1.00 95.62 101 LYS A N 1
ATOM 777 C CA . LYS A 1 101 ? -16.268 -0.138 4.663 1.00 95.62 101 LYS A CA 1
ATOM 778 C C . LYS A 1 101 ? -15.979 1.217 5.286 1.00 95.62 101 LYS A C 1
ATOM 780 O O . LYS A 1 101 ? -15.642 2.139 4.553 1.00 95.62 101 LYS A O 1
ATOM 785 N N . LYS A 1 102 ? -16.036 1.314 6.620 1.00 96.56 102 LYS A N 1
ATOM 786 C CA . LYS A 1 102 ? -15.750 2.582 7.304 1.00 96.56 102 LYS A CA 1
ATOM 787 C C . LYS A 1 102 ? -14.328 3.050 7.023 1.00 96.56 102 LYS A C 1
ATOM 789 O O . LYS A 1 102 ? -14.133 4.217 6.726 1.00 96.56 102 LYS A O 1
ATOM 794 N N . THR A 1 103 ? -13.360 2.130 7.014 1.00 96.56 103 THR A N 1
ATOM 795 C CA . THR A 1 103 ? -11.966 2.453 6.686 1.00 96.56 103 THR A CA 1
ATOM 796 C C . THR A 1 103 ? -11.846 3.084 5.297 1.00 96.56 103 THR A C 1
ATOM 798 O O . THR A 1 103 ? -11.181 4.100 5.144 1.00 96.56 103 THR A O 1
ATOM 801 N N . ALA A 1 104 ? -12.531 2.548 4.281 1.00 94.12 104 ALA A N 1
ATOM 802 C CA . ALA A 1 104 ? -12.512 3.135 2.939 1.00 94.12 104 ALA A CA 1
ATOM 803 C C . ALA A 1 104 ? -13.156 4.536 2.869 1.00 94.12 104 ALA A C 1
ATOM 805 O O . ALA A 1 104 ? -12.817 5.317 1.981 1.00 94.12 104 ALA A O 1
ATOM 806 N N . GLU A 1 105 ? -14.063 4.855 3.793 1.00 95.56 105 GLU A N 1
ATOM 807 C CA . GLU A 1 105 ? -14.744 6.152 3.901 1.00 95.56 105 GLU A CA 1
ATOM 808 C C . GLU A 1 105 ? -13.980 7.163 4.778 1.00 95.56 105 GLU A C 1
ATOM 810 O O . GLU A 1 105 ? -14.265 8.359 4.713 1.00 95.56 105 GLU A O 1
ATOM 815 N N . THR A 1 106 ? -12.985 6.718 5.558 1.00 95.31 106 THR A N 1
ATOM 816 C CA . THR A 1 106 ? -12.178 7.557 6.461 1.00 95.31 106 THR A CA 1
ATOM 817 C C . THR A 1 106 ? -10.692 7.547 6.077 1.00 95.31 106 THR A C 1
ATOM 819 O O . THR A 1 106 ? -9.909 6.840 6.709 1.00 95.31 106 THR A O 1
ATOM 822 N N . PRO A 1 107 ? -10.243 8.351 5.089 1.00 95.25 107 PRO A N 1
ATOM 823 C CA . PRO A 1 107 ? -8.893 8.251 4.521 1.00 95.25 107 PRO A CA 1
ATOM 824 C C . PRO A 1 107 ? -7.736 8.333 5.524 1.00 95.25 107 PRO A C 1
ATOM 826 O O . PRO A 1 107 ? -6.700 7.721 5.300 1.00 95.25 107 PRO A O 1
ATOM 829 N N . THR A 1 108 ? -7.903 9.066 6.624 1.00 96.75 108 THR A N 1
ATOM 830 C CA . THR A 1 108 ? -6.863 9.313 7.638 1.00 96.75 108 THR A CA 1
ATOM 831 C C . THR A 1 108 ? -6.999 8.433 8.883 1.00 96.75 108 THR A C 1
ATOM 833 O O . THR A 1 108 ? -6.256 8.606 9.847 1.00 96.75 108 THR A O 1
ATOM 836 N N . ARG A 1 109 ? -7.952 7.491 8.898 1.00 97.12 109 ARG A N 1
ATOM 837 C CA . ARG A 1 109 ? -8.184 6.579 10.025 1.00 97.12 109 ARG A CA 1
ATOM 838 C C . ARG A 1 109 ? -8.471 5.165 9.549 1.00 97.12 109 ARG A C 1
ATOM 840 O O . ARG A 1 109 ? -9.308 4.942 8.675 1.00 97.12 109 ARG A O 1
ATOM 847 N N . VAL A 1 110 ? -7.801 4.202 10.164 1.00 97.25 110 VAL A N 1
ATOM 848 C CA . VAL A 1 110 ? -8.153 2.786 10.079 1.00 97.25 110 VAL A CA 1
ATOM 849 C C . VAL A 1 110 ? -9.190 2.491 11.152 1.00 97.25 110 VAL A C 1
ATOM 851 O O . VAL A 1 110 ? -9.009 2.883 12.302 1.00 97.25 110 VAL A O 1
ATOM 854 N N . GLN A 1 111 ? -10.271 1.815 10.771 1.00 97.94 111 GLN A N 1
ATOM 855 C CA . GLN A 1 111 ? -11.393 1.499 11.652 1.00 97.94 111 GLN A CA 1
ATOM 856 C C . GLN A 1 111 ? -11.370 0.008 11.977 1.00 97.94 111 GLN A C 1
ATOM 858 O O . GLN A 1 111 ? -11.343 -0.826 11.067 1.00 97.94 111 GLN A O 1
ATOM 863 N N . LEU A 1 112 ? -11.392 -0.345 13.260 1.00 97.06 112 LEU A N 1
ATOM 864 C CA . LEU A 1 112 ? -11.613 -1.722 13.692 1.00 97.06 112 LEU A CA 1
ATOM 865 C C . LEU A 1 112 ? -13.106 -2.037 13.629 1.00 97.06 112 LEU A C 1
ATOM 867 O O . LEU A 1 112 ? -13.954 -1.169 13.846 1.00 97.06 112 LEU A O 1
ATOM 871 N N . ARG A 1 113 ? -13.441 -3.280 13.289 1.00 96.50 113 ARG A N 1
ATOM 872 C CA . ARG A 1 113 ? -14.838 -3.716 13.330 1.00 96.50 113 ARG A CA 1
ATOM 873 C C . ARG A 1 113 ? -15.273 -3.991 14.761 1.00 96.50 113 ARG A C 1
ATOM 875 O O . ARG A 1 113 ? -14.459 -4.280 15.630 1.00 96.50 113 ARG A O 1
ATOM 882 N N . GLU A 1 114 ? -16.581 -3.998 14.958 1.00 94.38 114 GLU A N 1
ATOM 883 C CA . GLU A 1 114 ? -17.157 -4.504 16.195 1.00 94.38 114 GLU A CA 1
ATOM 884 C C . GLU A 1 114 ? -17.027 -6.039 16.262 1.00 94.38 114 GLU A C 1
ATOM 886 O O . GLU A 1 114 ? -17.126 -6.721 15.226 1.00 94.38 114 GLU A O 1
ATOM 891 N N . PRO A 1 115 ? -16.824 -6.604 17.464 1.00 94.00 115 PRO A N 1
ATOM 892 C CA . PRO A 1 115 ? -16.862 -8.042 17.669 1.00 94.00 115 PRO A CA 1
ATOM 893 C C . PRO A 1 115 ? -18.268 -8.593 17.396 1.00 94.00 115 PRO A C 1
ATOM 895 O O . PRO A 1 115 ? -19.286 -7.981 17.731 1.00 94.00 115 PRO A O 1
ATOM 898 N N . PHE A 1 116 ? -18.339 -9.785 16.810 1.00 92.62 116 PHE A N 1
ATOM 899 C CA . PHE A 1 116 ? -19.582 -10.539 16.720 1.00 92.62 116 PHE A CA 1
ATOM 900 C C . PHE A 1 116 ? -19.988 -11.082 18.095 1.00 92.62 116 PHE A C 1
ATOM 902 O O . PHE A 1 116 ? -19.199 -11.160 19.038 1.00 92.62 116 PHE A O 1
ATOM 909 N N . ASN A 1 117 ? -21.249 -11.496 18.218 1.00 93.62 117 ASN A N 1
ATOM 910 C CA . ASN A 1 117 ? -21.725 -12.089 19.460 1.00 93.62 117 ASN A CA 1
ATOM 911 C C . ASN A 1 117 ? -20.923 -13.367 19.774 1.00 93.62 117 ASN A C 1
ATOM 913 O O . ASN A 1 117 ? -20.814 -14.241 18.916 1.00 93.62 117 ASN A O 1
ATOM 917 N N . GLN A 1 118 ? -20.397 -13.470 20.998 1.00 92.56 118 GLN A N 1
ATOM 918 C CA . GLN A 1 118 ? -19.512 -14.555 21.459 1.00 92.56 118 GLN A CA 1
ATOM 919 C C . GLN A 1 118 ? -18.135 -14.631 20.775 1.00 92.56 118 GLN A C 1
ATOM 921 O O . GLN A 1 118 ? -17.439 -15.637 20.905 1.00 92.56 118 GLN A O 1
ATOM 926 N N . GLU A 1 119 ? -17.710 -13.580 20.080 1.00 93.12 119 GLU A N 1
ATOM 927 C CA . GLU A 1 119 ? -16.353 -13.483 19.557 1.00 93.12 119 GLU A CA 1
ATOM 928 C C . GLU A 1 119 ? -15.406 -12.831 20.571 1.00 93.12 119 GLU A C 1
ATOM 930 O O . GLU A 1 119 ? -15.759 -11.852 21.226 1.00 93.12 119 GLU A O 1
ATOM 935 N N . MET A 1 120 ? -14.178 -13.345 20.671 1.00 88.50 120 MET A N 1
ATOM 936 C CA . MET A 1 120 ? -13.091 -12.645 21.355 1.00 88.50 120 MET A CA 1
ATOM 937 C C . MET A 1 120 ? -12.238 -11.903 20.332 1.00 88.50 120 MET A C 1
ATOM 939 O O . MET A 1 120 ? -11.518 -12.526 19.554 1.00 88.50 120 MET A O 1
ATOM 943 N N . MET A 1 121 ? -12.315 -10.575 20.356 1.00 92.62 121 MET A N 1
ATOM 944 C CA . MET A 1 121 ? -11.493 -9.708 19.520 1.00 92.62 121 MET A CA 1
ATOM 945 C C . MET A 1 121 ? -10.249 -9.262 20.300 1.00 92.62 121 MET A C 1
ATOM 947 O O . MET A 1 121 ? -10.382 -8.857 21.457 1.00 92.62 121 MET A O 1
ATOM 951 N N . PRO A 1 122 ? -9.038 -9.367 19.724 1.00 92.38 122 PRO A N 1
ATOM 952 C CA . PRO A 1 122 ? -7.837 -8.904 20.403 1.00 92.38 122 PRO A CA 1
ATOM 953 C C . PRO A 1 122 ? -7.854 -7.372 20.541 1.00 92.38 122 PRO A C 1
ATOM 955 O O . PRO A 1 122 ? -8.209 -6.688 19.576 1.00 92.38 122 PRO A O 1
ATOM 958 N N . PRO A 1 123 ? -7.434 -6.821 21.695 1.00 93.00 123 PRO A N 1
ATOM 959 C CA . PRO A 1 123 ? -7.350 -5.380 21.871 1.00 93.00 123 PRO A CA 1
ATOM 960 C C . PRO A 1 123 ? -6.212 -4.812 21.020 1.00 93.00 123 PRO A C 1
ATOM 962 O O . PRO A 1 123 ? -5.108 -5.365 20.976 1.00 93.00 123 PRO A O 1
ATOM 965 N N . VAL A 1 124 ? -6.458 -3.669 20.387 1.00 94.75 124 VAL A N 1
ATOM 966 C CA . VAL A 1 124 ? -5.414 -2.864 19.742 1.00 94.75 124 VAL A CA 1
ATOM 967 C C . VAL A 1 124 ? -5.109 -1.690 20.654 1.00 94.75 124 VAL A C 1
ATOM 969 O O . VAL A 1 124 ? -6.004 -0.941 21.034 1.00 94.75 124 VAL A O 1
ATOM 972 N N . LEU A 1 125 ? -3.840 -1.544 21.033 1.00 94.44 125 LEU A N 1
ATOM 973 C CA . LEU A 1 125 ? -3.411 -0.532 21.992 1.00 94.44 125 LEU A CA 1
ATOM 974 C C . LEU A 1 125 ? -2.688 0.619 21.292 1.00 94.44 125 LEU A C 1
ATOM 976 O O . LEU A 1 125 ? -1.750 0.406 20.527 1.00 94.44 125 LEU A O 1
ATOM 980 N N . ALA A 1 126 ? -3.070 1.842 21.642 1.00 90.50 126 ALA A N 1
ATOM 981 C CA . ALA A 1 126 ? -2.397 3.076 21.271 1.00 90.50 126 ALA A CA 1
ATOM 982 C C . ALA A 1 126 ? -2.088 3.869 22.541 1.00 90.50 126 ALA A C 1
ATOM 984 O O . ALA A 1 126 ? -2.977 4.137 23.348 1.00 90.50 126 ALA A O 1
ATOM 985 N N . SER A 1 127 ? -0.821 4.236 22.747 1.00 90.06 127 SER A N 1
ATOM 986 C CA . SER A 1 127 ? -0.399 5.021 23.921 1.00 90.06 127 SER A CA 1
ATOM 987 C C . SER A 1 127 ? -0.876 4.432 25.263 1.00 90.06 127 SER A C 1
ATOM 989 O O . SER A 1 127 ? -1.236 5.160 26.185 1.00 90.06 127 SER A O 1
ATOM 991 N N . GLY A 1 128 ? -0.900 3.098 25.368 1.00 92.12 128 GLY A N 1
ATOM 992 C CA . GLY A 1 128 ? -1.296 2.369 26.579 1.00 92.12 128 GLY A CA 1
ATOM 993 C C . GLY A 1 128 ? -2.804 2.226 26.806 1.00 92.12 128 GLY A C 1
ATOM 994 O O . GLY A 1 128 ? -3.192 1.673 27.831 1.00 92.12 128 GLY A O 1
ATOM 995 N N . SER A 1 129 ? -3.646 2.691 25.881 1.00 94.75 129 SER A N 1
ATOM 996 C CA . SER A 1 129 ? -5.105 2.536 25.944 1.00 94.75 129 SER A CA 1
ATOM 997 C C . SER A 1 129 ? -5.623 1.751 24.747 1.00 94.75 129 SER A C 1
ATOM 999 O O . SER A 1 129 ? -5.056 1.831 23.659 1.00 94.75 129 SER A O 1
ATOM 1001 N N . GLU A 1 130 ? -6.694 0.990 24.947 1.00 95.81 130 GLU A N 1
ATOM 1002 C CA . GLU A 1 130 ? -7.390 0.316 23.852 1.00 95.81 130 GLU A CA 1
ATOM 1003 C C . GLU A 1 130 ? -8.077 1.338 22.946 1.00 95.81 130 GLU A C 1
ATOM 1005 O O . GLU A 1 130 ? -8.664 2.312 23.422 1.00 95.81 130 GLU A O 1
ATOM 1010 N N . VAL A 1 131 ? -7.969 1.124 21.637 1.00 96.56 131 VAL A N 1
ATOM 1011 C CA . VAL A 1 131 ? -8.545 1.999 20.617 1.00 96.56 131 VAL A CA 1
ATOM 1012 C C . VAL A 1 131 ? -9.356 1.211 19.607 1.00 96.56 131 VAL A C 1
ATOM 1014 O O . VAL A 1 131 ? -9.042 0.068 19.290 1.00 96.56 131 VAL A O 1
ATOM 1017 N N . THR A 1 132 ? -10.385 1.859 19.070 1.00 95.94 132 THR A N 1
ATOM 1018 C CA . THR A 1 132 ? -11.236 1.337 17.992 1.00 95.94 132 THR A CA 1
ATOM 1019 C C . THR A 1 132 ? -10.852 1.895 16.620 1.00 95.94 132 THR A C 1
ATOM 1021 O O . THR A 1 132 ? -11.242 1.346 15.591 1.00 95.94 132 THR A O 1
ATOM 1024 N N . GLU A 1 133 ? -10.051 2.959 16.591 1.00 96.75 133 GLU A N 1
ATOM 1025 C CA . GLU A 1 133 ? -9.491 3.556 15.383 1.00 96.75 133 GLU A CA 1
ATOM 1026 C C . GLU A 1 133 ? -8.065 4.054 15.630 1.00 96.75 133 GLU A C 1
ATOM 1028 O O . GLU A 1 133 ? -7.695 4.400 16.754 1.00 96.75 133 GLU A O 1
ATOM 1033 N N . PHE A 1 134 ? -7.253 4.099 14.578 1.00 96.62 134 PHE A N 1
ATOM 1034 C CA . PHE A 1 134 ? -5.883 4.604 14.654 1.00 96.62 134 PHE A CA 1
ATOM 1035 C C . PHE A 1 134 ? -5.395 5.121 13.296 1.00 96.62 134 PHE A C 1
ATOM 1037 O O . PHE A 1 134 ? -6.096 5.051 12.286 1.00 96.62 134 PHE A O 1
ATOM 1044 N N . ASP A 1 135 ? -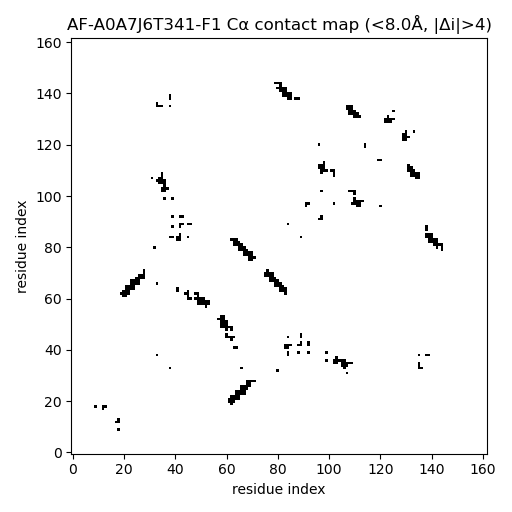4.205 5.715 13.291 1.00 95.69 135 ASP A N 1
ATOM 1045 C CA . ASP A 1 135 ? -3.591 6.308 12.104 1.00 95.69 135 ASP A CA 1
ATOM 1046 C C . ASP A 1 135 ? -3.072 5.230 11.125 1.00 95.69 135 ASP A C 1
ATOM 1048 O O . ASP A 1 135 ? -2.374 4.312 11.571 1.00 95.69 135 ASP A O 1
ATOM 1052 N N . PRO A 1 136 ? -3.380 5.296 9.812 1.00 95.88 136 PRO A N 1
ATOM 1053 C CA . PRO A 1 136 ? -2.844 4.350 8.831 1.00 95.88 136 PRO A CA 1
ATOM 1054 C C . PRO A 1 136 ? -1.310 4.315 8.785 1.00 95.88 136 PRO A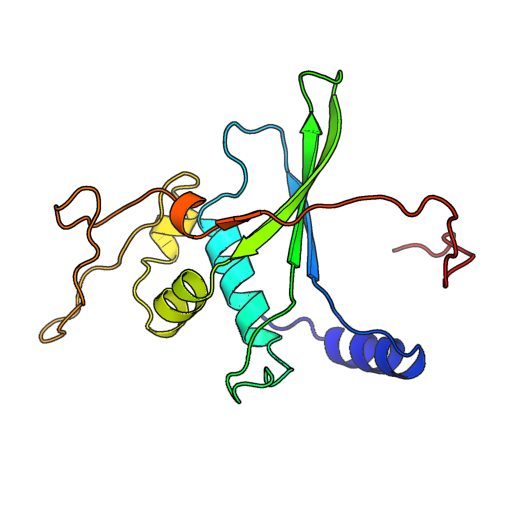 C 1
ATOM 1056 O O .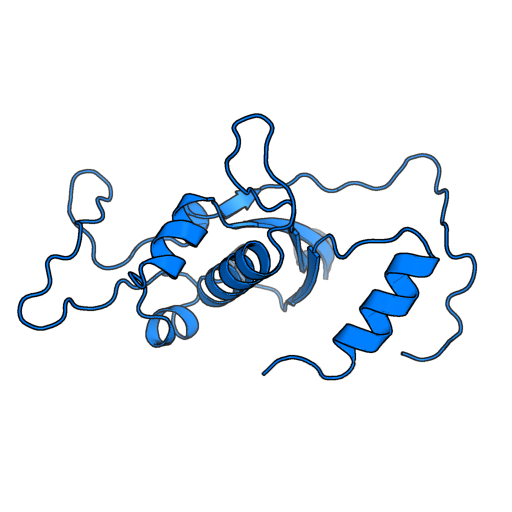 PRO A 1 136 ? -0.756 3.263 8.463 1.00 95.88 136 PRO A O 1
ATOM 1059 N N . ASP A 1 137 ? -0.623 5.398 9.158 1.00 95.06 137 ASP A N 1
ATOM 1060 C CA . ASP A 1 137 ? 0.841 5.493 9.114 1.00 95.06 137 ASP A CA 1
ATOM 1061 C C . ASP A 1 137 ? 1.537 4.439 9.986 1.00 95.06 137 ASP A C 1
ATOM 1063 O O . ASP A 1 137 ? 2.661 4.028 9.704 1.00 95.06 137 ASP A O 1
ATOM 1067 N N . TRP A 1 138 ? 0.853 3.921 11.011 1.00 94.88 138 TRP A N 1
ATOM 1068 C CA . TRP A 1 138 ? 1.372 2.861 11.887 1.00 9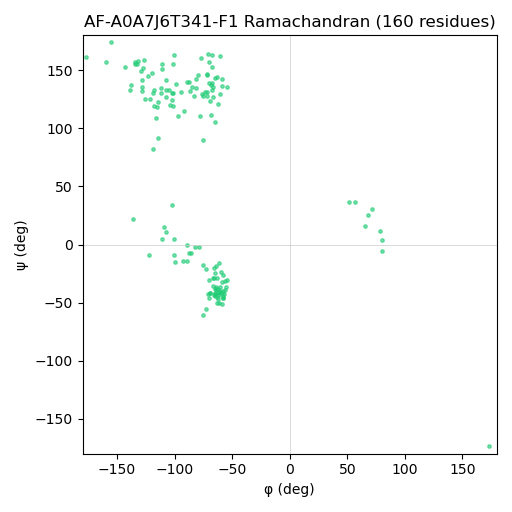4.88 138 TRP A CA 1
ATOM 1069 C C . TRP A 1 138 ? 1.579 1.533 11.156 1.00 94.88 138 TRP A C 1
ATOM 1071 O O . TRP A 1 138 ? 2.312 0.660 11.618 1.00 94.88 138 TRP A O 1
ATOM 1081 N N . LEU A 1 139 ? 0.905 1.374 10.022 1.00 96.69 139 LEU A N 1
ATOM 1082 C CA . LEU A 1 139 ? 0.894 0.174 9.204 1.00 96.69 139 LEU A CA 1
ATOM 1083 C C . LEU A 1 139 ? 1.617 0.372 7.865 1.00 96.69 139 LEU A C 1
ATOM 1085 O O . LEU A 1 139 ? 1.619 -0.541 7.036 1.00 96.69 139 LEU A O 1
ATOM 1089 N N . LEU A 1 140 ? 2.238 1.535 7.651 1.00 96.38 140 LEU A N 1
ATOM 1090 C CA . LEU A 1 140 ? 2.973 1.861 6.435 1.00 96.38 140 LEU A CA 1
ATOM 1091 C C . LEU A 1 140 ? 4.477 1.670 6.616 1.00 96.38 140 LEU A C 1
ATOM 1093 O O . LEU A 1 140 ? 5.080 2.064 7.612 1.00 96.38 140 LEU A O 1
ATOM 1097 N N . VAL A 1 141 ? 5.105 1.103 5.589 1.00 96.56 141 VAL A N 1
ATOM 1098 C CA . VAL A 1 141 ? 6.558 0.979 5.486 1.00 96.56 141 VAL A CA 1
ATOM 1099 C C . VAL A 1 141 ? 7.031 1.764 4.271 1.00 96.56 141 VAL A C 1
ATOM 1101 O O . VAL A 1 141 ? 6.648 1.465 3.137 1.00 96.56 141 VAL A O 1
ATOM 1104 N N . LYS A 1 142 ? 7.880 2.771 4.502 1.00 95.94 142 LYS A N 1
ATOM 1105 C CA . 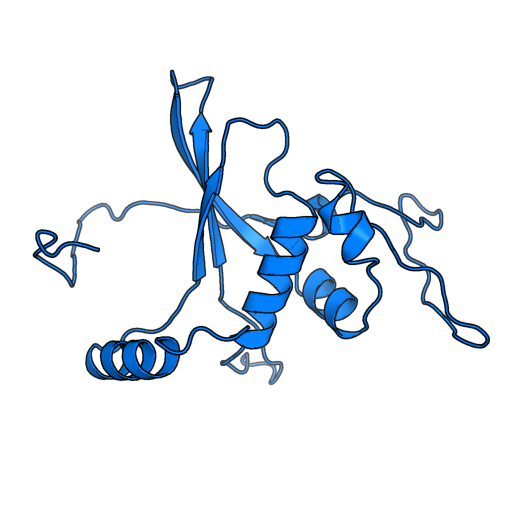LYS A 1 142 ? 8.461 3.592 3.434 1.00 95.94 142 LYS A CA 1
ATOM 1106 C C . LYS A 1 142 ? 9.502 2.809 2.650 1.00 95.94 142 LYS A C 1
ATOM 1108 O O . LYS A 1 142 ? 10.431 2.248 3.230 1.00 95.94 142 LYS A O 1
ATOM 1113 N N . VAL A 1 143 ? 9.393 2.841 1.327 1.00 96.19 143 VAL A N 1
ATOM 1114 C CA . VAL A 1 143 ? 10.386 2.277 0.413 1.00 96.19 143 VAL A CA 1
ATOM 1115 C C . VAL A 1 143 ? 11.056 3.415 -0.341 1.00 96.19 143 VAL A C 1
ATOM 1117 O O . VAL A 1 143 ? 10.392 4.278 -0.909 1.00 96.19 143 VAL A O 1
ATOM 1120 N N . ASN A 1 144 ? 12.387 3.413 -0.360 1.00 94.44 144 ASN A N 1
ATOM 1121 C CA . ASN A 1 144 ? 13.139 4.394 -1.132 1.00 94.44 144 ASN A CA 1
ATOM 1122 C C . ASN A 1 144 ? 13.016 4.093 -2.625 1.00 94.44 144 ASN A C 1
ATOM 1124 O O . ASN A 1 144 ? 13.319 2.982 -3.069 1.00 94.44 144 ASN A O 1
ATOM 1128 N N . ASP A 1 145 ? 12.636 5.097 -3.402 1.00 91.56 145 ASP A N 1
ATOM 1129 C CA . ASP A 1 145 ? 12.671 5.056 -4.853 1.00 91.56 145 ASP A CA 1
ATOM 1130 C C . ASP A 1 145 ? 13.892 5.798 -5.408 1.00 91.56 145 ASP A C 1
ATOM 1132 O O . ASP A 1 145 ? 14.591 6.550 -4.725 1.00 91.56 145 ASP A O 1
ATOM 1136 N N . GLY A 1 146 ? 14.203 5.530 -6.671 1.00 87.75 146 GLY A N 1
ATOM 1137 C CA . GLY A 1 146 ? 15.335 6.150 -7.335 1.00 87.75 146 GLY A CA 1
ATOM 1138 C C . GLY A 1 146 ? 15.436 5.749 -8.796 1.00 87.75 146 GLY A C 1
ATOM 1139 O O . GLY A 1 146 ? 14.877 4.747 -9.244 1.00 87.75 146 GLY A O 1
ATOM 1140 N N . VAL A 1 147 ? 16.183 6.545 -9.556 1.00 87.25 147 VAL A N 1
ATOM 1141 C CA . VAL A 1 147 ? 16.423 6.297 -10.979 1.00 87.25 147 VAL A CA 1
ATOM 1142 C C . VAL A 1 147 ? 17.864 5.819 -11.174 1.00 87.25 147 VAL A C 1
ATOM 1144 O O . VAL A 1 147 ? 18.789 6.443 -10.651 1.00 87.25 147 VAL A O 1
ATOM 1147 N N . PRO A 1 148 ? 18.104 4.746 -11.952 1.00 88.06 148 PRO A N 1
ATOM 1148 C CA . PRO A 1 148 ? 19.459 4.295 -12.248 1.00 88.06 148 PRO A CA 1
ATOM 1149 C C . PRO A 1 148 ? 20.292 5.381 -12.939 1.00 88.06 148 PRO A C 1
ATOM 1151 O O . PRO A 1 148 ? 19.840 5.981 -13.917 1.00 88.06 148 PRO A O 1
ATOM 1154 N N . LEU A 1 149 ? 21.550 5.548 -12.510 1.00 89.50 149 LEU A N 1
ATOM 1155 C CA . LEU A 1 149 ? 22.506 6.491 -13.118 1.00 89.50 149 LEU A CA 1
ATOM 1156 C C . LEU A 1 149 ? 22.694 6.247 -14.623 1.00 89.50 149 LEU A C 1
ATOM 1158 O O . LEU A 1 149 ? 22.795 7.182 -15.412 1.00 89.50 149 LEU A O 1
ATOM 1162 N N . LYS A 1 150 ? 22.731 4.974 -15.034 1.00 90.44 150 LYS A N 1
ATOM 1163 C CA . LYS A 1 150 ? 22.759 4.565 -16.443 1.00 90.44 150 LYS A CA 1
ATOM 1164 C C . LYS A 1 150 ? 21.491 3.786 -16.757 1.00 90.44 150 LYS A C 1
ATOM 1166 O O . LYS A 1 150 ? 21.338 2.643 -16.331 1.00 90.44 150 LYS A O 1
ATOM 1171 N N . LYS A 1 151 ? 20.594 4.396 -17.532 1.00 85.75 151 LYS A N 1
ATOM 1172 C CA . LYS A 1 151 ? 19.340 3.766 -17.956 1.00 85.75 151 LYS A CA 1
ATOM 1173 C C . LYS A 1 151 ? 19.633 2.614 -18.918 1.00 85.75 151 LYS A C 1
ATOM 1175 O O . LYS A 1 151 ? 20.066 2.830 -20.047 1.00 85.75 151 LYS A O 1
ATOM 1180 N N 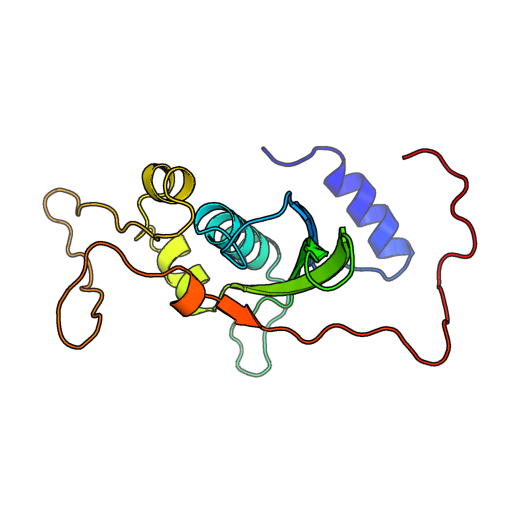. ARG A 1 152 ? 19.379 1.383 -18.474 1.00 85.94 152 ARG A N 1
ATOM 1181 C CA . ARG A 1 152 ? 19.355 0.182 -19.318 1.00 85.94 152 ARG A CA 1
ATOM 1182 C C . ARG A 1 152 ? 17.928 -0.350 -19.339 1.00 85.94 152 ARG A C 1
ATOM 1184 O O . ARG A 1 152 ? 17.535 -1.091 -18.448 1.00 85.94 152 ARG A O 1
ATOM 1191 N N . SER A 1 153 ? 17.142 0.087 -20.321 1.00 86.88 153 SER A N 1
ATOM 1192 C CA . SER A 1 153 ? 15.757 -0.371 -20.469 1.00 86.88 153 SER A CA 1
ATOM 1193 C C . SER A 1 153 ? 15.701 -1.683 -21.248 1.00 86.88 153 SER A C 1
ATOM 1195 O O . SER A 1 153 ? 16.335 -1.804 -22.299 1.00 86.88 153 SER A O 1
ATOM 1197 N N . MET A 1 154 ? 14.903 -2.637 -20.764 1.00 88.56 154 MET A N 1
ATOM 1198 C CA . MET A 1 154 ? 14.549 -3.845 -21.520 1.00 88.56 154 MET A CA 1
ATOM 1199 C C . MET A 1 154 ? 13.622 -3.522 -22.701 1.00 88.56 154 MET A C 1
ATOM 1201 O O . MET A 1 154 ? 13.711 -4.154 -23.750 1.00 88.56 154 MET A O 1
ATOM 1205 N N . PHE A 1 155 ? 12.783 -2.491 -22.568 1.00 90.50 155 PHE A N 1
ATOM 1206 C CA . PHE A 1 155 ? 11.861 -2.045 -23.610 1.00 90.50 155 PHE A CA 1
ATOM 1207 C C . PHE A 1 155 ? 12.385 -0.777 -24.285 1.00 90.50 155 PHE A C 1
ATOM 1209 O O . PHE A 1 155 ? 12.594 0.248 -23.633 1.00 90.50 155 PHE A O 1
ATOM 1216 N N . ARG A 1 156 ? 12.609 -0.841 -25.602 1.00 90.06 156 ARG A N 1
ATOM 1217 C CA . ARG A 1 156 ? 13.150 0.279 -26.398 1.00 90.06 156 ARG A CA 1
ATOM 1218 C C . ARG A 1 156 ? 12.079 1.168 -27.027 1.00 90.06 156 ARG A C 1
ATOM 1220 O O . ARG A 1 156 ? 12.396 2.251 -27.502 1.00 90.06 156 ARG A O 1
ATOM 1227 N N . PHE A 1 157 ? 10.833 0.705 -27.051 1.00 90.75 157 PHE A N 1
ATOM 1228 C CA . PHE A 1 157 ? 9.741 1.330 -27.785 1.00 90.75 157 PHE A CA 1
ATOM 1229 C C . PHE A 1 157 ? 8.531 1.551 -26.877 1.00 90.75 157 PHE A C 1
ATOM 1231 O O . PHE A 1 157 ? 8.217 0.696 -26.052 1.00 90.75 157 PHE A O 1
ATOM 1238 N N . SER A 1 158 ? 7.841 2.679 -27.055 1.00 89.50 158 SER A N 1
ATOM 1239 C CA . SER A 1 158 ? 6.659 3.070 -26.268 1.00 89.50 158 SER A CA 1
ATOM 1240 C C . SER A 1 158 ? 5.523 3.639 -27.129 1.00 89.50 158 SER A C 1
ATOM 1242 O O . SER A 1 158 ? 4.697 4.396 -26.633 1.00 89.50 158 SER A O 1
ATOM 1244 N N . HIS A 1 159 ? 5.506 3.323 -28.426 1.00 93.19 159 HIS A N 1
ATOM 1245 C CA . HIS A 1 159 ? 4.560 3.886 -29.399 1.00 93.19 159 HIS A CA 1
ATOM 1246 C C . HIS A 1 159 ? 3.238 3.111 -29.506 1.00 93.19 159 HIS A C 1
ATOM 1248 O O . HIS A 1 159 ? 2.338 3.550 -30.215 1.00 93.19 159 HIS A O 1
ATOM 1254 N N . PHE A 1 160 ? 3.117 1.956 -28.845 1.00 92.25 160 PHE A N 1
ATOM 1255 C CA . PHE A 1 160 ? 1.878 1.184 -28.869 1.00 92.25 160 PHE A CA 1
ATOM 1256 C C . PHE A 1 160 ? 0.831 1.833 -27.941 1.00 92.25 160 PHE A C 1
ATOM 1258 O O . PHE A 1 160 ? 1.171 2.138 -26.792 1.00 92.25 160 PHE A O 1
ATOM 1265 N N . PRO A 1 161 ? -0.408 2.070 -28.412 1.00 91.69 161 PRO A N 1
ATOM 1266 C CA . PRO A 1 161 ? -1.475 2.631 -27.587 1.00 91.69 161 PRO A CA 1
ATOM 1267 C C . PRO A 1 161 ? -1.825 1.689 -26.427 1.00 91.69 161 PRO A C 1
ATOM 1269 O O . PRO A 1 161 ? -1.754 0.469 -26.574 1.00 91.69 161 PRO A O 1
ATOM 1272 N N . ARG A 1 162 ? -2.155 2.270 -25.269 1.00 83.88 162 ARG A N 1
ATOM 1273 C CA . ARG A 1 162 ? -2.504 1.534 -24.044 1.00 83.88 162 ARG A CA 1
ATOM 1274 C C . ARG A 1 162 ? -4.006 1.361 -23.916 1.00 83.88 162 ARG A C 1
ATOM 1276 O O . ARG A 1 162 ? -4.717 2.318 -24.291 1.00 83.88 162 ARG A O 1
#

Organism: Perkinsus olseni (NCBI:txid32597)

pLDDT: mean 91.04, std 7.63, range [41.12, 97.94]

Solvent-accessible surface area (backbone atoms only — not comparable to full-atom values): 9893 Å² total; per-residue (Å²): 135,81,67,84,59,50,68,59,50,51,56,53,31,55,75,71,76,47,77,89,53,56,52,77,49,76,47,74,77,69,97,65,93,66,36,21,36,56,43,56,52,44,23,52,50,24,61,75,63,47,80,41,67,40,99,85,69,47,73,48,57,78,43,34,42,35,41,37,27,47,30,74,93,60,79,51,41,82,39,79,46,38,35,29,51,31,74,65,44,35,49,42,54,73,74,56,47,50,26,64,66,61,10,53,75,30,46,75,30,34,32,48,46,82,69,56,92,97,52,88,70,82,84,47,72,55,98,90,38,78,50,61,60,47,58,37,70,84,34,54,38,85,45,90,83,84,78,68,94,72,84,79,70,92,70,92,77,82,83,72,87,131

Mean predicted aligned error: 5.26 Å

Radius of gyration: 18.57 Å; Cα contacts (8 Å, |Δi|>4): 212; chains: 1; bounding box: 44×44×56 Å

InterPro domains:
  IPR007717 Nuclear pore localisation protein NPL4, C-terminal [PF05021] (7-160)
  IPR016563 Nuclear protein localization protein 4 [PTHR12710] (2-161)

Nearest PDB structures (foldseek):
  7wwp-assembly1_A  TM=7.678E-01  e=6.128E-10  Homo sapiens
  6jwh-assembly1_A  TM=7.985E-01  e=1.641E-09  Saccharomyces cerevisiae S288C
  6jwi-assembly1_A  TM=8.045E-01  e=3.855E-09  Saccharomyces cerevisiae S288C
  6jwi-assembly2_E  TM=8.045E-01  e=5.014E-09  Saccharomyces cerevisiae S288C
  7wwq-assembly1_A  TM=7.561E-01  e=3.841E-08  Homo sapiens

Sequence (162 aa):
MVDPALAKIDAVMAKLGLERVGCIMTSLPRDYEMSSGELLASARLQKLLERREHYTGYPVSKFVTAIVKPNEEKQGQPETMVWMASDQAEGMLQDGLFDVKKTAETPTRVQLREPFNQEMMPPVLASGSEVTEFDPDWLLVKVNDGVPLKKRSMFRFSHFPR

Foldseek 3Di:
DDDPCVVVVVVVCVVVVHDQQEDEDEDEDDDDDFFLLRLLVQLVVQVVRQDDQDPVRDGGGRYKYKYWYQDVVVVGPTDIWIKHFAPVSNV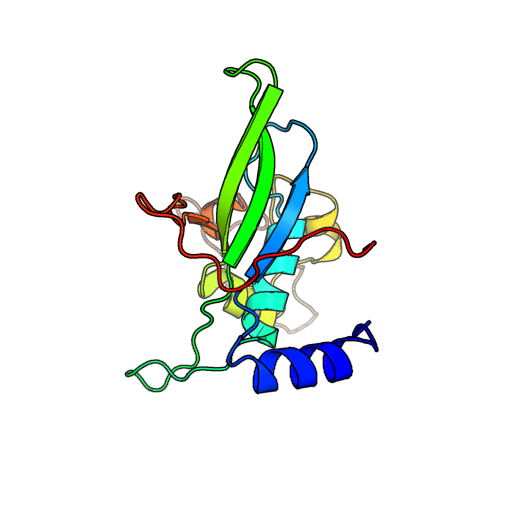CVVVPQFPSVVSNVGRQKTFGDDADVPDDDDFDDDPRDGDRMDGSVVGIDTDDDDDDPDDDDPDPDDPDDD